Protein AF-A0A6S6UC54-F1 (afdb_monomer)

pLDDT: mean 81.59, std 13.74, range [45.34, 96.38]

Structure (mmCIF, N/CA/C/O backbone):
data_AF-A0A6S6UC54-F1
#
_entry.id   AF-A0A6S6UC54-F1
#
loop_
_atom_site.group_PDB
_atom_site.id
_atom_site.type_symbol
_atom_site.label_atom_id
_atom_site.label_alt_id
_atom_site.label_comp_id
_atom_site.label_asym_id
_atom_site.label_entity_id
_atom_site.label_seq_id
_atom_site.pdbx_PDB_ins_code
_atom_site.Cartn_x
_atom_site.Cartn_y
_atom_site.Cartn_z
_atom_site.occupancy
_atom_site.B_iso_or_equiv
_atom_site.auth_seq_id
_atom_site.auth_comp_id
_atom_site.auth_asym_id
_atom_site.auth_atom_id
_atom_site.pdbx_PDB_model_num
ATOM 1 N N . MET A 1 1 ? 19.962 -3.845 -5.344 1.00 60.97 1 MET A N 1
ATOM 2 C CA . MET A 1 1 ? 18.840 -3.035 -4.816 1.00 60.97 1 MET A CA 1
ATOM 3 C C . MET A 1 1 ? 17.577 -3.514 -5.514 1.00 60.97 1 MET A C 1
ATOM 5 O O . MET A 1 1 ? 17.609 -3.578 -6.736 1.00 60.97 1 MET A O 1
ATOM 9 N N . PHE A 1 2 ? 16.533 -3.918 -4.784 1.00 71.69 2 PHE A N 1
ATOM 10 C CA . PHE A 1 2 ? 15.288 -4.397 -5.401 1.00 71.69 2 PHE A CA 1
ATOM 11 C C . PHE A 1 2 ? 14.537 -3.231 -6.054 1.00 71.69 2 PHE A C 1
ATOM 13 O O . PHE A 1 2 ? 14.415 -2.167 -5.445 1.00 71.69 2 PHE A O 1
ATOM 20 N N . LYS A 1 3 ? 14.058 -3.427 -7.284 1.00 84.62 3 LYS A N 1
ATOM 21 C CA . LYS A 1 3 ? 13.116 -2.519 -7.950 1.00 84.62 3 LYS A CA 1
ATOM 22 C C . LYS A 1 3 ? 11.712 -3.076 -7.737 1.00 84.62 3 LYS A C 1
ATOM 24 O O . LYS A 1 3 ? 11.548 -4.287 -7.773 1.00 84.62 3 LYS A O 1
ATOM 29 N N . ILE A 1 4 ? 10.729 -2.218 -7.494 1.00 89.88 4 ILE A N 1
ATOM 30 C CA . ILE A 1 4 ? 9.320 -2.619 -7.432 1.00 89.88 4 ILE A CA 1
ATOM 31 C C . ILE A 1 4 ? 8.643 -2.059 -8.676 1.00 89.88 4 ILE A C 1
ATOM 33 O O . ILE A 1 4 ? 8.729 -0.857 -8.916 1.00 89.88 4 ILE A O 1
ATOM 37 N N . SER A 1 5 ? 8.004 -2.918 -9.468 1.00 92.88 5 SER A N 1
ATOM 38 C CA . SER A 1 5 ? 7.233 -2.517 -10.654 1.00 92.88 5 SER A CA 1
ATOM 39 C C . SER A 1 5 ? 5.785 -2.207 -10.297 1.00 92.88 5 SER A C 1
ATOM 41 O O . SER A 1 5 ? 5.209 -1.262 -10.828 1.00 92.88 5 SER A O 1
ATOM 43 N N . ARG A 1 6 ? 5.198 -2.968 -9.369 1.00 94.12 6 ARG A N 1
ATOM 44 C CA . ARG A 1 6 ? 3.796 -2.823 -8.960 1.00 94.12 6 ARG A CA 1
ATOM 45 C C . ARG A 1 6 ? 3.629 -3.014 -7.464 1.00 94.12 6 ARG A C 1
ATOM 47 O O . ARG A 1 6 ? 4.342 -3.808 -6.855 1.00 94.12 6 ARG A O 1
ATOM 54 N N . PHE A 1 7 ? 2.680 -2.298 -6.880 1.00 95.25 7 PHE A N 1
ATOM 55 C CA . PHE A 1 7 ? 2.273 -2.455 -5.488 1.00 95.25 7 PHE A CA 1
ATOM 56 C C . PHE A 1 7 ? 0.762 -2.613 -5.408 1.00 95.25 7 PHE A C 1
ATOM 58 O O . PHE A 1 7 ? 0.029 -1.832 -6.012 1.00 95.25 7 PHE A O 1
ATOM 65 N N . PHE A 1 8 ? 0.321 -3.598 -4.635 1.00 96.38 8 PHE A N 1
ATOM 66 C CA . PHE A 1 8 ? -1.084 -3.905 -4.415 1.00 96.38 8 PHE A CA 1
ATOM 67 C C . PHE A 1 8 ? -1.390 -3.938 -2.919 1.00 96.38 8 PHE A C 1
ATOM 69 O O . PHE A 1 8 ? -0.618 -4.482 -2.120 1.00 96.38 8 PHE A O 1
ATOM 76 N N . LEU A 1 9 ? -2.526 -3.355 -2.552 1.00 95.19 9 LEU A N 1
ATOM 77 C CA . LEU A 1 9 ? -2.992 -3.232 -1.183 1.00 95.19 9 LEU A CA 1
ATOM 78 C C . LEU A 1 9 ? -4.492 -3.498 -1.102 1.00 95.19 9 LEU A C 1
ATOM 80 O O . LEU A 1 9 ? -5.286 -2.797 -1.728 1.00 95.19 9 LEU A O 1
ATOM 84 N N . ASP A 1 10 ? -4.869 -4.444 -0.251 1.00 95.44 10 ASP A N 1
ATOM 85 C CA . ASP A 1 10 ? -6.262 -4.762 0.031 1.00 95.44 10 ASP A CA 1
ATOM 86 C C . ASP A 1 10 ? -6.515 -4.945 1.528 1.00 95.44 10 ASP A C 1
ATOM 88 O O . ASP A 1 10 ? -5.703 -5.536 2.246 1.00 95.44 10 ASP A O 1
ATOM 92 N N . GLY A 1 11 ? -7.648 -4.427 2.005 1.00 93.81 11 GLY A N 1
ATOM 93 C CA . GLY A 1 11 ? -8.089 -4.588 3.388 1.00 93.81 11 GLY A CA 1
ATOM 94 C C . GLY A 1 11 ? -7.247 -3.842 4.432 1.00 93.81 11 GLY A C 1
ATOM 95 O O . GLY A 1 11 ? -7.154 -4.299 5.572 1.00 93.81 11 GLY A O 1
ATOM 96 N N . PHE A 1 12 ? -6.622 -2.708 4.086 1.00 91.81 12 PHE A N 1
ATOM 97 C CA . PHE A 1 12 ? -5.736 -1.968 4.997 1.00 91.81 12 PHE A CA 1
ATOM 98 C C . PHE A 1 12 ? -6.146 -0.506 5.158 1.00 91.81 12 PHE A C 1
ATOM 100 O O . PHE A 1 12 ? -6.242 0.249 4.195 1.00 91.81 12 PHE A O 1
ATOM 107 N N . GLY A 1 13 ? -6.281 -0.046 6.395 1.00 89.88 13 GLY A N 1
ATOM 108 C CA . GLY A 1 13 ? -6.376 1.366 6.714 1.00 89.88 13 GLY A CA 1
ATOM 109 C C . GLY A 1 13 ? -7.226 1.673 7.936 1.00 89.88 13 GLY A C 1
ATOM 110 O O . GLY A 1 13 ? -7.517 0.825 8.769 1.00 89.88 13 GLY A O 1
ATOM 111 N N . THR A 1 14 ? -7.639 2.931 8.041 1.00 85.44 14 THR A N 1
ATOM 112 C CA . THR A 1 14 ? -8.570 3.384 9.090 1.00 85.44 14 THR A CA 1
ATOM 113 C C . THR A 1 14 ? -9.915 3.732 8.480 1.00 85.44 14 THR A C 1
ATOM 115 O O . THR A 1 14 ? -10.025 3.892 7.269 1.00 85.44 14 THR A O 1
ATOM 118 N N . ARG A 1 15 ? -10.934 3.965 9.314 1.00 80.88 15 ARG A N 1
ATOM 119 C CA . ARG A 1 15 ? -12.278 4.358 8.854 1.00 80.88 15 ARG A CA 1
ATOM 120 C C . ARG A 1 15 ? -12.291 5.550 7.882 1.00 80.88 15 ARG A C 1
ATOM 122 O O . ARG A 1 15 ? -13.173 5.618 7.038 1.00 80.88 15 ARG A O 1
ATOM 129 N N . SER A 1 16 ? -11.357 6.493 8.006 1.00 80.44 16 SER A N 1
ATOM 130 C CA . SER A 1 16 ? -11.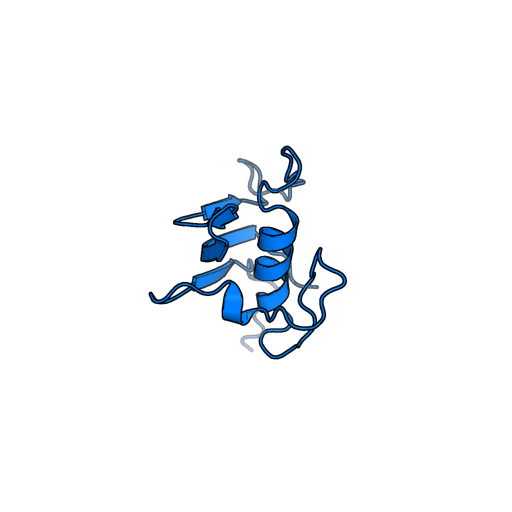278 7.686 7.146 1.00 80.44 16 SER A CA 1
ATOM 131 C C . SER A 1 16 ? -10.317 7.545 5.961 1.00 80.44 16 SER A C 1
ATOM 133 O O . SER A 1 16 ? -10.205 8.465 5.160 1.00 80.44 16 SER A O 1
ATOM 135 N N . ALA A 1 17 ? -9.581 6.439 5.887 1.00 86.81 17 ALA A N 1
ATOM 136 C CA . ALA A 1 17 ? -8.514 6.205 4.924 1.00 86.81 17 ALA A CA 1
ATOM 137 C C . ALA A 1 17 ? -8.300 4.694 4.786 1.00 86.81 17 ALA A C 1
ATOM 139 O O . ALA A 1 17 ? -7.324 4.156 5.316 1.00 86.81 17 ALA A O 1
ATOM 140 N N . PHE A 1 18 ? -9.275 4.025 4.174 1.00 90.94 18 PHE A N 1
ATOM 141 C CA . PHE A 1 18 ? -9.292 2.580 3.984 1.00 90.94 18 PHE A CA 1
ATOM 142 C C . PHE A 1 18 ? -8.992 2.253 2.522 1.00 90.94 18 PHE A C 1
ATOM 144 O O . PHE A 1 18 ? -9.625 2.815 1.630 1.00 90.94 18 PHE A O 1
ATOM 151 N N . TYR A 1 19 ? -8.021 1.374 2.297 1.00 92.88 19 TYR A N 1
ATOM 152 C CA . TYR A 1 19 ? -7.625 0.899 0.979 1.00 92.88 19 TYR A CA 1
ATOM 153 C C . TYR A 1 19 ? -8.235 -0.480 0.740 1.00 92.88 19 TYR A C 1
ATOM 155 O O . TYR A 1 19 ? -8.003 -1.409 1.515 1.00 92.88 19 TYR A O 1
ATOM 163 N N . GLN A 1 20 ? -9.008 -0.577 -0.336 1.00 93.62 20 GLN A N 1
ATOM 164 C CA . GLN A 1 20 ? -9.614 -1.797 -0.851 1.00 93.62 20 GLN A CA 1
ATOM 165 C C . GLN A 1 20 ? -9.289 -1.854 -2.341 1.00 93.62 20 GLN A C 1
ATOM 167 O O . GLN A 1 20 ? -9.494 -0.846 -3.019 1.00 93.62 20 GLN A O 1
ATOM 172 N N . ASP A 1 21 ? -8.788 -2.994 -2.814 1.00 94.81 21 ASP A N 1
ATOM 173 C CA . ASP A 1 21 ? -8.435 -3.233 -4.219 1.00 94.81 21 ASP A CA 1
ATOM 174 C C . ASP A 1 21 ? -7.612 -2.083 -4.835 1.00 94.81 21 ASP A C 1
ATOM 176 O O . ASP A 1 21 ? -7.963 -1.484 -5.853 1.00 94.81 21 ASP A O 1
ATOM 180 N N . PHE A 1 22 ? -6.545 -1.681 -4.136 1.00 94.19 22 PHE A N 1
ATOM 181 C CA . PHE A 1 22 ? -5.743 -0.521 -4.506 1.00 94.19 22 PHE A CA 1
ATOM 182 C C . PHE A 1 22 ? -4.420 -0.943 -5.144 1.00 94.19 22 PHE A C 1
ATOM 184 O O . PHE A 1 22 ? -3.572 -1.554 -4.492 1.00 94.19 22 PHE A O 1
ATOM 191 N N . GLU A 1 23 ? -4.207 -0.541 -6.397 1.00 94.69 23 GLU A N 1
ATOM 192 C CA . GLU A 1 23 ? -2.999 -0.845 -7.166 1.00 94.69 23 GLU A CA 1
ATOM 193 C C . GLU A 1 23 ? -2.269 0.433 -7.607 1.00 94.69 23 GLU A C 1
ATOM 195 O O . GLU A 1 23 ? -2.877 1.405 -8.060 1.00 94.69 23 GLU A O 1
ATOM 200 N N . ILE A 1 24 ? -0.937 0.420 -7.506 1.00 93.50 24 ILE A N 1
ATOM 201 C CA . ILE A 1 24 ? -0.056 1.409 -8.131 1.00 93.50 24 ILE A CA 1
ATOM 202 C C . ILE A 1 24 ? 0.923 0.686 -9.047 1.00 93.50 24 ILE A C 1
ATOM 204 O O . ILE A 1 24 ? 1.661 -0.201 -8.617 1.00 93.50 24 ILE A O 1
ATOM 208 N N . ASN A 1 25 ? 0.984 1.148 -10.292 1.00 92.56 25 ASN A N 1
ATOM 209 C CA . ASN A 1 25 ? 2.013 0.759 -11.242 1.00 92.56 25 ASN A CA 1
ATOM 210 C C . ASN A 1 25 ? 3.123 1.823 -11.267 1.00 92.56 25 ASN A C 1
ATOM 212 O O . ASN A 1 25 ? 2.852 2.999 -11.525 1.00 92.56 25 ASN A O 1
ATOM 216 N N . PHE A 1 26 ? 4.358 1.409 -10.986 1.00 92.81 26 PHE A N 1
ATOM 217 C CA . PHE A 1 26 ? 5.565 2.243 -11.006 1.00 92.81 26 PHE A CA 1
ATOM 218 C C . PHE A 1 26 ? 6.286 2.214 -12.355 1.00 92.81 26 PHE A C 1
ATOM 220 O O . PHE A 1 26 ? 7.380 2.765 -12.480 1.00 92.81 26 PHE A O 1
ATOM 227 N N . LEU A 1 27 ? 5.679 1.591 -13.363 1.00 91.19 27 LEU A N 1
ATOM 228 C CA . LEU A 1 27 ? 6.139 1.617 -14.740 1.00 91.19 27 LEU A CA 1
ATOM 229 C C . LEU A 1 27 ? 5.226 2.497 -15.605 1.00 91.19 27 LEU A C 1
ATOM 231 O O . LEU A 1 27 ? 4.026 2.645 -15.334 1.00 91.19 27 LEU A O 1
ATOM 235 N N . ASP A 1 28 ? 5.803 3.135 -16.618 1.00 90.62 28 ASP A N 1
ATOM 236 C CA . ASP A 1 28 ? 5.056 3.745 -17.719 1.00 90.62 28 ASP A CA 1
ATOM 237 C C . ASP A 1 28 ? 4.607 2.687 -18.745 1.00 90.62 28 ASP A C 1
ATOM 239 O O . ASP A 1 28 ? 4.875 1.491 -18.593 1.00 90.62 28 ASP A O 1
ATOM 243 N N . ASP A 1 29 ? 3.908 3.121 -19.794 1.00 89.50 29 ASP A N 1
ATOM 244 C CA . ASP A 1 29 ? 3.395 2.224 -20.838 1.00 89.50 29 ASP A CA 1
ATOM 245 C C . ASP A 1 29 ? 4.523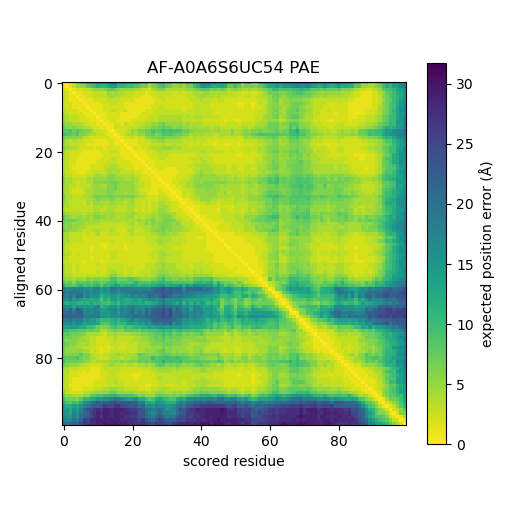 1.523 -21.626 1.00 89.50 29 ASP A C 1
ATOM 247 O O . ASP A 1 29 ? 4.309 0.471 -22.225 1.00 89.50 29 ASP A O 1
ATOM 251 N N . GLU A 1 30 ? 5.745 2.065 -21.575 1.00 92.38 30 GLU A N 1
ATOM 252 C CA . GLU A 1 30 ? 6.960 1.520 -22.192 1.00 92.38 30 GLU A CA 1
ATOM 253 C C . GLU A 1 30 ? 7.785 0.653 -21.218 1.00 92.38 30 GLU A C 1
ATOM 255 O O . GLU A 1 30 ? 8.930 0.309 -21.512 1.00 92.38 30 GLU A O 1
ATOM 260 N N . GLN A 1 31 ? 7.227 0.281 -20.058 1.00 87.12 31 GLN A N 1
ATOM 261 C CA . GLN A 1 31 ? 7.891 -0.511 -19.011 1.00 87.12 31 GLN A CA 1
ATOM 262 C C . GLN A 1 31 ? 9.113 0.173 -18.368 1.00 87.12 31 GLN A C 1
ATOM 264 O O . GLN A 1 31 ? 9.972 -0.485 -17.774 1.00 87.12 31 GLN A O 1
ATOM 269 N N . ARG A 1 32 ? 9.205 1.504 -18.436 1.00 88.81 32 ARG A N 1
ATOM 270 C CA . ARG A 1 32 ? 10.261 2.279 -17.770 1.00 88.81 32 ARG A CA 1
ATOM 271 C C . ARG A 1 32 ? 9.802 2.728 -16.394 1.00 88.81 32 ARG A C 1
ATOM 273 O O . ARG A 1 32 ? 8.634 3.047 -16.194 1.00 88.81 32 ARG A O 1
ATOM 280 N N . ALA A 1 33 ? 10.735 2.803 -15.448 1.00 89.69 33 ALA A N 1
ATOM 281 C CA . ALA A 1 33 ? 10.449 3.332 -14.119 1.00 89.69 33 ALA A CA 1
ATOM 282 C C . ALA A 1 33 ? 9.924 4.773 -14.210 1.00 89.69 33 ALA A C 1
ATOM 284 O O . ALA A 1 33 ? 10.537 5.613 -14.871 1.00 89.69 33 ALA A O 1
ATOM 285 N N . LYS A 1 34 ? 8.822 5.055 -13.514 1.00 91.12 34 LYS A N 1
ATOM 286 C CA . LYS A 1 34 ? 8.243 6.395 -13.395 1.00 91.12 34 LYS A CA 1
ATOM 287 C C . LYS A 1 34 ? 8.072 6.789 -11.934 1.00 91.12 34 LYS A C 1
ATOM 289 O O . LYS A 1 34 ? 7.862 5.944 -11.063 1.00 91.12 34 LYS A O 1
ATOM 294 N N . ASP A 1 35 ? 8.091 8.091 -11.68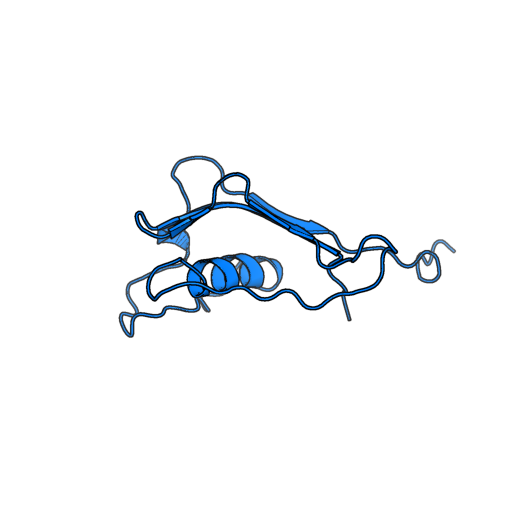7 1.00 88.56 35 ASP A N 1
ATOM 295 C CA . ASP A 1 35 ? 7.748 8.629 -10.377 1.00 88.56 35 ASP A CA 1
ATOM 296 C C . ASP A 1 35 ? 6.253 8.429 -10.093 1.00 88.56 35 ASP A C 1
ATOM 298 O O . ASP A 1 35 ? 5.394 8.677 -10.942 1.00 88.56 35 ASP A O 1
ATOM 302 N N . ALA A 1 36 ? 5.934 8.009 -8.869 1.00 87.25 36 ALA A N 1
ATOM 303 C CA . ALA A 1 36 ? 4.566 7.935 -8.373 1.00 87.25 36 ALA A CA 1
ATOM 304 C C . ALA A 1 36 ? 4.346 9.006 -7.303 1.00 87.25 36 ALA A C 1
ATOM 306 O O . ALA A 1 36 ? 5.035 9.040 -6.281 1.00 87.25 36 ALA A O 1
ATOM 307 N N . VAL A 1 37 ? 3.356 9.871 -7.523 1.00 88.38 37 VAL A N 1
ATOM 308 C CA . VAL A 1 37 ? 3.001 10.942 -6.588 1.00 88.38 37 VAL A CA 1
ATOM 309 C C . VAL A 1 37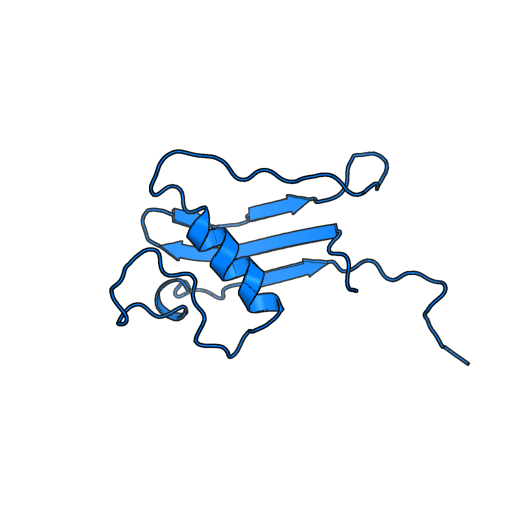 ? 1.686 10.606 -5.904 1.00 88.38 37 VAL A C 1
ATOM 311 O O . VAL A 1 37 ? 0.644 10.496 -6.545 1.00 88.38 37 VAL A O 1
ATOM 314 N N . ILE A 1 38 ? 1.723 10.505 -4.577 1.00 86.50 38 ILE A N 1
ATOM 315 C CA . ILE A 1 38 ? 0.533 10.285 -3.753 1.00 86.50 38 ILE A CA 1
ATOM 316 C C . ILE A 1 38 ? 0.147 11.619 -3.120 1.00 86.50 38 ILE A C 1
ATO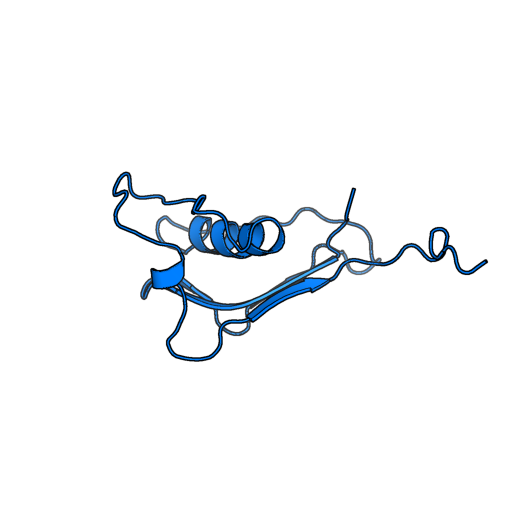M 318 O O . ILE A 1 38 ? 0.809 12.104 -2.200 1.00 86.50 38 ILE A O 1
ATOM 322 N N . TYR A 1 39 ? -0.939 12.214 -3.605 1.00 88.75 39 TYR A N 1
ATOM 323 C CA . TYR A 1 39 ? -1.410 13.529 -3.176 1.00 88.75 39 TYR A CA 1
ATOM 324 C C . TYR A 1 39 ? -2.868 13.487 -2.707 1.00 88.75 39 TYR A C 1
ATOM 326 O O . TYR A 1 39 ? -3.613 12.551 -2.974 1.00 88.75 39 TYR A O 1
ATOM 334 N N . GLY A 1 40 ? -3.265 14.502 -1.941 1.00 87.38 40 GLY A N 1
ATOM 335 C CA . GLY A 1 40 ? -4.607 14.620 -1.373 1.00 87.38 40 GLY A CA 1
ATOM 336 C C . GLY A 1 40 ? -4.612 15.495 -0.122 1.00 87.38 40 GLY A C 1
ATOM 337 O O . GLY A 1 40 ? -3.554 15.766 0.456 1.00 87.38 40 GLY A O 1
ATOM 338 N N . ILE A 1 41 ? -5.792 15.913 0.338 1.00 88.25 41 ILE A N 1
ATOM 339 C CA . ILE A 1 41 ? -5.950 16.729 1.557 1.00 88.25 41 ILE A CA 1
ATOM 340 C C . ILE A 1 41 ? -5.489 15.980 2.820 1.00 88.25 41 ILE A C 1
ATOM 342 O O . ILE A 1 41 ? -5.227 14.777 2.786 1.00 88.25 41 ILE A O 1
ATOM 346 N N . SER A 1 42 ? -5.341 16.660 3.958 1.00 87.25 42 SER A N 1
ATOM 347 C CA . SER A 1 42 ? -5.009 15.976 5.221 1.00 87.25 42 SER A CA 1
ATOM 348 C C . SER A 1 42 ? -6.045 14.891 5.558 1.00 87.25 42 SER A C 1
ATOM 350 O O . SER A 1 42 ? -7.227 15.058 5.278 1.00 87.25 42 SER A O 1
ATOM 352 N N . GLY A 1 43 ? -5.601 13.761 6.116 1.00 84.50 43 GLY A N 1
ATOM 353 C CA . GLY A 1 43 ? -6.479 12.635 6.466 1.00 84.50 43 GLY A CA 1
ATOM 354 C C . GLY A 1 43 ? -6.801 11.645 5.337 1.00 84.50 43 GLY A C 1
ATOM 355 O O . GLY A 1 43 ? -7.298 10.569 5.635 1.00 84.50 43 GLY A O 1
ATOM 356 N N . THR A 1 44 ? -6.432 11.926 4.080 1.00 87.94 44 THR A N 1
ATOM 357 C CA . THR A 1 44 ? -6.671 11.039 2.906 1.00 87.94 44 THR A CA 1
ATOM 358 C C . THR A 1 44 ? -5.908 9.711 2.898 1.00 87.94 44 THR A C 1
ATOM 360 O O . THR A 1 44 ? -6.035 8.947 1.953 1.00 87.94 44 THR A O 1
ATOM 363 N N . GLY A 1 45 ? -5.086 9.425 3.911 1.00 89.06 45 GLY A N 1
ATOM 364 C CA . GLY A 1 45 ? -4.402 8.132 4.008 1.00 89.06 45 GLY A CA 1
ATOM 365 C C . GLY A 1 45 ? -3.002 8.052 3.411 1.00 89.06 45 GLY A C 1
ATOM 366 O O . GLY A 1 45 ? -2.397 6.997 3.495 1.00 89.06 45 GLY A O 1
ATOM 367 N N . LYS A 1 46 ? -2.408 9.140 2.906 1.00 90.75 46 LYS A N 1
ATOM 368 C CA . LYS A 1 46 ? -1.038 9.118 2.336 1.00 90.75 46 LYS A CA 1
ATOM 369 C C . LYS A 1 46 ? -0.005 8.414 3.233 1.00 90.75 46 LYS A C 1
ATOM 371 O O . LYS A 1 46 ? 0.763 7.572 2.786 1.00 90.75 46 LYS A O 1
ATOM 376 N N . THR A 1 47 ? -0.003 8.734 4.528 1.00 87.31 47 THR A N 1
ATOM 377 C CA . THR A 1 47 ? 0.897 8.096 5.504 1.00 87.31 47 THR A CA 1
ATOM 378 C C . THR A 1 47 ? 0.485 6.659 5.833 1.00 87.31 47 THR A C 1
ATOM 380 O O . THR A 1 47 ? 1.343 5.821 6.101 1.00 87.31 47 THR A O 1
ATOM 383 N N . THR A 1 48 ? -0.814 6.360 5.786 1.00 88.50 48 THR A N 1
ATOM 384 C CA . THR A 1 48 ? -1.350 5.000 5.917 1.00 88.50 48 THR A CA 1
ATOM 385 C C . THR A 1 48 ? -0.862 4.117 4.774 1.00 88.50 48 THR A C 1
ATOM 387 O O . THR A 1 48 ? -0.325 3.049 5.043 1.00 88.50 48 THR A O 1
ATOM 390 N N . PHE A 1 49 ? -0.933 4.603 3.532 1.00 90.50 49 PHE A N 1
ATOM 391 C CA . PHE A 1 49 ? -0.345 3.941 2.372 1.00 90.50 49 PHE A CA 1
ATOM 392 C C . PHE A 1 49 ? 1.147 3.670 2.582 1.00 90.50 49 PHE A C 1
ATOM 394 O O . PHE A 1 49 ? 1.584 2.532 2.458 1.00 90.50 49 PHE A O 1
ATOM 401 N N . LEU A 1 50 ? 1.933 4.690 2.956 1.00 89.19 50 LEU A N 1
ATOM 402 C CA . LEU A 1 50 ? 3.374 4.506 3.165 1.00 89.19 50 LEU A CA 1
ATOM 403 C C . LEU A 1 50 ? 3.654 3.480 4.267 1.00 89.19 50 LEU A C 1
ATOM 405 O O . LEU A 1 50 ? 4.574 2.679 4.145 1.00 89.19 50 LEU A O 1
ATOM 409 N N . SER A 1 51 ? 2.841 3.470 5.324 1.00 86.38 51 SER A N 1
ATOM 410 C CA . SER A 1 51 ? 2.958 2.472 6.386 1.00 86.38 51 SER A CA 1
ATOM 411 C C . SER A 1 51 ? 2.718 1.059 5.865 1.00 86.38 51 SER A C 1
ATOM 413 O O . SER A 1 51 ? 3.514 0.183 6.187 1.00 86.38 51 SER A O 1
ATOM 415 N N . ALA A 1 52 ? 1.686 0.852 5.036 1.00 89.50 52 ALA A N 1
ATOM 416 C CA . ALA A 1 52 ? 1.442 -0.424 4.365 1.00 89.50 52 ALA A CA 1
ATOM 417 C C . ALA A 1 52 ? 2.629 -0.816 3.480 1.00 89.50 52 ALA A C 1
ATOM 419 O O . ALA A 1 52 ? 3.174 -1.905 3.627 1.00 89.50 52 ALA A O 1
ATOM 420 N N . PHE A 1 53 ? 3.098 0.095 2.628 1.00 89.94 53 PHE A N 1
ATOM 421 C CA . PHE A 1 53 ? 4.226 -0.140 1.731 1.00 89.94 53 PHE A CA 1
ATOM 422 C C . PHE A 1 53 ? 5.491 -0.589 2.478 1.00 89.94 53 PHE A C 1
ATOM 424 O O . PHE A 1 53 ? 6.124 -1.574 2.105 1.00 89.94 53 PHE A O 1
ATOM 431 N N . PHE A 1 54 ? 5.839 0.069 3.588 1.00 85.44 54 PHE A N 1
ATOM 432 C CA . PHE A 1 54 ? 7.026 -0.300 4.364 1.00 85.44 54 PHE A CA 1
ATOM 433 C C . PHE A 1 54 ? 6.905 -1.635 5.113 1.00 85.44 54 PHE A C 1
ATOM 435 O O . PHE A 1 54 ? 7.937 -2.203 5.488 1.00 85.44 54 PHE A O 1
ATOM 442 N N . THR A 1 55 ? 5.694 -2.182 5.290 1.00 84.94 55 THR A N 1
ATOM 443 C CA . THR A 1 55 ? 5.534 -3.527 5.871 1.00 84.94 55 THR A CA 1
ATOM 444 C C . THR A 1 55 ? 6.188 -4.609 5.027 1.00 84.94 55 THR A C 1
ATOM 446 O O . THR A 1 55 ? 6.705 -5.565 5.597 1.00 84.94 55 THR A O 1
ATOM 449 N N . LEU A 1 56 ? 6.279 -4.422 3.706 1.00 86.44 56 LEU A N 1
ATOM 450 C CA . LEU A 1 56 ? 6.936 -5.365 2.799 1.00 86.44 56 LEU A CA 1
ATOM 451 C C . LEU A 1 56 ? 8.407 -5.607 3.166 1.00 86.44 56 LEU A C 1
ATOM 453 O O . LEU A 1 56 ? 8.916 -6.714 3.026 1.00 86.44 56 LEU A O 1
ATOM 457 N N . PHE A 1 57 ? 9.091 -4.582 3.679 1.00 82.94 57 PHE A N 1
ATOM 458 C CA . PHE A 1 57 ? 10.513 -4.651 4.037 1.00 82.94 57 PHE A CA 1
ATOM 459 C C . PHE A 1 57 ? 10.745 -4.894 5.531 1.00 82.94 57 PHE A C 1
ATOM 461 O O . PHE A 1 57 ? 11.866 -5.145 5.980 1.00 82.94 57 PHE A O 1
ATOM 468 N N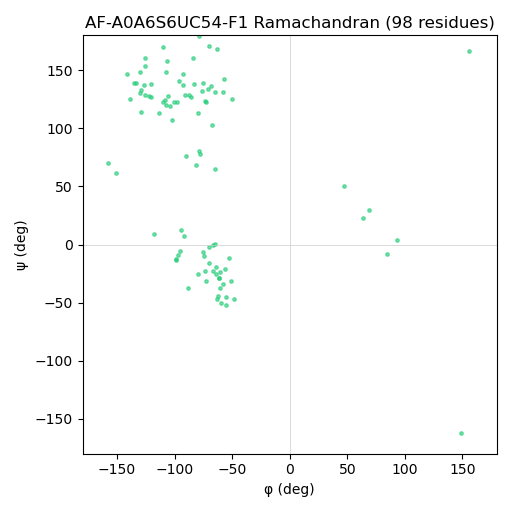 . SER A 1 58 ? 9.705 -4.734 6.344 1.00 78.75 58 SER A N 1
ATOM 469 C CA . SER A 1 58 ? 9.801 -4.833 7.796 1.00 78.75 58 SER A CA 1
ATOM 470 C C . SER A 1 58 ? 8.492 -5.315 8.418 1.00 78.75 58 SER A C 1
ATOM 472 O O . SER A 1 58 ? 7.916 -4.624 9.260 1.00 78.75 58 SER A O 1
ATOM 474 N N . PRO A 1 59 ? 8.047 -6.535 8.071 1.00 70.19 59 PRO A N 1
ATOM 475 C CA . PRO A 1 59 ? 6.727 -7.032 8.460 1.00 70.19 59 PRO A CA 1
ATOM 476 C C . PRO A 1 59 ? 6.583 -7.193 9.979 1.00 70.19 59 PRO A C 1
ATOM 478 O O . PRO A 1 59 ? 5.487 -7.111 10.521 1.00 70.19 59 PRO A O 1
ATOM 481 N N . LEU A 1 60 ? 7.706 -7.381 10.681 1.00 66.31 60 LEU A N 1
ATOM 482 C CA . LEU A 1 60 ? 7.759 -7.570 12.132 1.00 66.31 60 LEU A CA 1
ATOM 483 C C . LEU A 1 60 ? 8.072 -6.284 12.913 1.00 66.31 60 LEU A C 1
ATOM 485 O O . LEU A 1 60 ? 8.045 -6.296 14.147 1.00 66.31 60 LEU A O 1
ATOM 489 N N . LYS A 1 61 ? 8.437 -5.176 12.247 1.00 59.72 61 LYS A N 1
ATOM 490 C CA . LYS A 1 61 ? 8.887 -3.981 12.974 1.00 59.72 61 LYS A CA 1
ATOM 491 C C . LYS A 1 61 ? 7.710 -3.141 13.458 1.00 59.72 61 LYS A C 1
ATOM 493 O O . LYS A 1 61 ? 6.790 -2.809 12.726 1.00 59.72 61 LYS A O 1
ATOM 498 N N . LYS A 1 62 ? 7.857 -2.659 14.695 1.00 53.12 62 LYS A N 1
ATOM 499 C CA . LYS A 1 62 ? 7.025 -1.630 15.347 1.00 53.12 62 LYS A CA 1
ATOM 500 C C . LYS A 1 62 ? 7.115 -0.242 14.686 1.00 53.12 62 LYS A C 1
ATOM 502 O O . LYS A 1 62 ? 6.514 0.699 15.198 1.00 53.12 62 LYS A O 1
ATOM 507 N N . HIS A 1 63 ? 7.900 -0.076 13.616 1.00 53.16 63 HIS A N 1
ATOM 508 C CA . HIS A 1 63 ? 8.089 1.207 12.931 1.00 53.16 63 HIS A CA 1
ATOM 509 C C . HIS A 1 63 ? 6.923 1.468 11.986 1.00 53.16 63 HIS A C 1
ATOM 511 O O . HIS A 1 63 ? 7.034 1.433 10.767 1.00 53.16 63 HIS A O 1
ATOM 517 N N . PHE A 1 64 ? 5.780 1.705 12.607 1.00 66.06 64 PHE A N 1
ATOM 518 C CA . PHE A 1 64 ? 4.622 2.286 11.977 1.00 66.06 64 PHE A CA 1
ATOM 519 C C . PHE A 1 64 ? 4.877 3.791 11.813 1.00 66.06 64 PHE A C 1
ATOM 521 O O . PHE A 1 64 ? 5.305 4.454 12.765 1.00 66.06 64 PHE A O 1
ATOM 528 N N . ILE A 1 65 ? 4.627 4.345 10.623 1.00 66.25 65 ILE A N 1
ATOM 529 C CA . ILE A 1 65 ? 4.694 5.795 10.416 1.00 66.25 65 ILE A CA 1
ATOM 530 C C . ILE A 1 65 ? 3.404 6.382 10.998 1.00 66.25 65 ILE A C 1
ATOM 532 O O . ILE A 1 65 ? 2.447 6.686 10.294 1.00 66.25 65 ILE A O 1
ATOM 536 N N . SER A 1 66 ? 3.346 6.503 12.323 1.00 58.75 66 SER A N 1
ATOM 537 C CA . SER A 1 66 ? 2.211 7.138 12.986 1.00 58.75 66 SER A CA 1
ATOM 538 C C . SER A 1 66 ? 2.265 8.646 12.784 1.00 58.75 66 SER A C 1
ATOM 540 O O . SER A 1 66 ? 3.221 9.299 13.201 1.00 58.75 66 SER A O 1
ATOM 542 N N . GLN A 1 67 ? 1.202 9.224 12.217 1.00 55.00 67 GLN A N 1
ATOM 543 C CA . GLN A 1 67 ? 0.995 10.676 12.271 1.00 55.00 67 GLN A CA 1
ATOM 544 C C . GLN A 1 67 ? 0.724 11.171 13.698 1.00 55.00 67 GLN A C 1
ATOM 546 O O . GLN A 1 67 ? 0.923 12.347 14.002 1.00 55.00 67 GLN A O 1
ATOM 551 N N . LYS A 1 68 ? 0.251 10.294 14.590 1.00 55.47 68 LYS A N 1
ATOM 552 C CA . LYS A 1 68 ? -0.051 10.659 15.969 1.00 55.47 68 LYS A CA 1
ATOM 553 C C . LYS A 1 68 ? 1.189 10.417 16.824 1.00 55.47 68 LYS A C 1
ATOM 555 O O . LYS A 1 68 ? 1.703 9.305 16.883 1.00 55.47 68 LYS A O 1
ATOM 560 N N . ARG A 1 69 ? 1.597 11.438 17.590 1.00 53.62 69 ARG A N 1
ATOM 561 C CA . ARG A 1 69 ? 2.517 11.298 18.745 1.00 53.62 69 ARG A CA 1
ATOM 562 C C . ARG A 1 69 ? 2.062 10.232 19.753 1.00 53.62 69 ARG A C 1
ATOM 564 O O . ARG A 1 69 ? 2.816 9.874 20.655 1.00 53.62 69 ARG A O 1
ATOM 571 N N . ASP A 1 70 ? 0.831 9.764 19.607 1.00 63.22 70 ASP A N 1
ATOM 572 C CA . ASP A 1 70 ? 0.244 8.685 20.362 1.00 63.22 70 ASP A CA 1
ATOM 573 C C . ASP A 1 70 ? 0.914 7.342 20.030 1.00 63.22 70 ASP A C 1
ATOM 575 O O . ASP A 1 70 ? 0.675 6.727 18.991 1.00 63.22 70 ASP A O 1
ATOM 579 N N . LYS A 1 71 ? 1.778 6.899 20.947 1.00 65.75 71 LYS A N 1
ATOM 580 C CA . LYS A 1 71 ? 2.504 5.624 20.873 1.00 65.75 71 LYS A CA 1
ATOM 581 C C . LYS A 1 71 ? 1.598 4.403 21.078 1.00 65.75 71 LYS A C 1
ATOM 583 O O . LYS A 1 71 ? 2.101 3.282 21.049 1.00 65.75 71 LYS A O 1
ATOM 588 N N . THR A 1 72 ? 0.304 4.601 21.340 1.00 71.50 72 THR A N 1
ATOM 589 C CA . THR A 1 72 ? -0.646 3.502 21.556 1.00 71.50 72 THR A CA 1
ATOM 590 C C . THR A 1 72 ? -1.120 2.864 20.255 1.00 71.50 72 THR A C 1
ATOM 592 O O . THR A 1 72 ? -1.457 1.683 20.262 1.00 71.50 72 THR A O 1
ATOM 595 N N . VAL A 1 73 ? -1.087 3.612 19.147 1.00 73.88 73 VAL A N 1
ATOM 596 C CA . VAL A 1 73 ? -1.538 3.142 17.835 1.00 73.88 73 VAL A CA 1
ATOM 597 C C . VAL A 1 73 ? -0.535 2.141 17.264 1.00 73.88 73 VAL A C 1
ATOM 599 O O . VAL A 1 73 ? 0.644 2.452 17.076 1.00 73.88 73 VAL A O 1
ATOM 602 N N . LYS A 1 74 ? -1.014 0.936 16.964 1.00 77.38 74 LYS A N 1
ATOM 603 C CA . LYS A 1 74 ? -0.243 -0.150 16.359 1.00 77.38 74 LYS A CA 1
ATOM 604 C C . LYS A 1 74 ? -0.642 -0.322 14.903 1.00 77.38 74 LYS A C 1
ATOM 606 O O . LYS A 1 74 ? -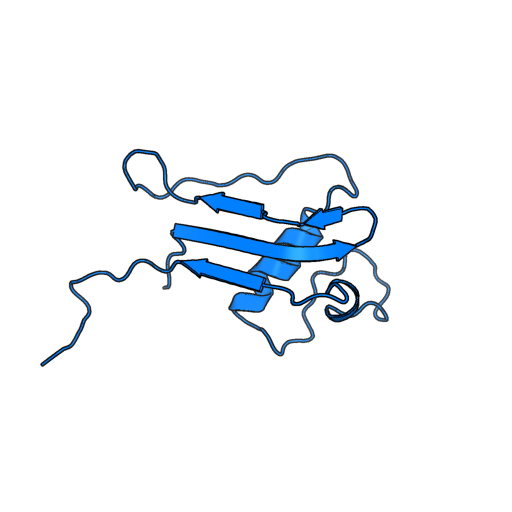1.753 -0.001 14.500 1.00 77.38 74 LYS A O 1
ATOM 611 N N . ILE A 1 75 ? 0.248 -0.917 14.115 1.00 78.94 75 ILE A N 1
ATOM 612 C CA . ILE A 1 75 ? -0.063 -1.252 12.722 1.00 78.94 75 ILE A CA 1
ATOM 613 C C . ILE A 1 75 ? -1.231 -2.239 12.603 1.00 78.94 75 ILE A C 1
ATOM 615 O O . ILE A 1 75 ? -1.995 -2.177 11.651 1.00 78.94 75 ILE A O 1
ATOM 619 N N . THR A 1 76 ? -1.419 -3.090 13.614 1.00 81.75 76 THR A N 1
ATOM 620 C CA . THR A 1 76 ? -2.550 -4.018 13.692 1.00 81.75 76 THR A CA 1
ATOM 621 C C . THR A 1 76 ? -3.901 -3.320 13.722 1.00 81.75 76 THR A C 1
ATOM 623 O O . THR A 1 76 ? -4.887 -3.918 13.316 1.00 81.75 76 THR A O 1
ATOM 626 N N . ASP A 1 77 ? -3.946 -2.058 14.151 1.00 82.38 77 ASP A N 1
ATOM 627 C CA . ASP A 1 77 ? -5.178 -1.266 14.196 1.00 82.38 77 ASP A CA 1
ATOM 628 C C . ASP A 1 77 ? -5.623 -0.811 12.793 1.00 82.38 77 ASP A C 1
ATOM 630 O O . ASP A 1 77 ? -6.720 -0.278 12.637 1.00 82.38 77 ASP A O 1
ATOM 634 N N . TYR A 1 78 ? -4.762 -1.000 11.786 1.00 85.56 78 TYR A N 1
ATOM 635 C CA . TYR A 1 78 ? -5.026 -0.697 10.381 1.00 85.56 78 TYR A CA 1
ATOM 636 C C . TYR A 1 78 ? -5.436 -1.939 9.587 1.00 85.56 78 TYR A C 1
ATOM 638 O O . TYR A 1 78 ? -5.899 -1.804 8.461 1.00 85.56 78 TYR A O 1
ATOM 646 N N . TYR A 1 79 ? -5.267 -3.145 10.129 1.00 85.38 79 TYR A N 1
ATOM 647 C CA . TYR A 1 79 ? -5.741 -4.347 9.451 1.00 85.38 79 TYR A CA 1
ATOM 648 C C . TYR A 1 79 ? -7.255 -4.457 9.576 1.00 85.38 79 TYR A C 1
ATOM 650 O O . TYR A 1 79 ? -7.833 -4.181 10.633 1.00 85.38 79 TYR A O 1
ATOM 658 N N . SER A 1 80 ? -7.907 -4.861 8.489 1.00 86.88 80 SER A N 1
ATOM 659 C CA . SER A 1 80 ? -9.326 -5.185 8.543 1.00 86.88 80 SER A CA 1
ATOM 660 C C . SER A 1 80 ? -9.568 -6.486 9.326 1.00 86.88 80 SER A C 1
ATOM 662 O O . SER A 1 80 ? -8.638 -7.206 9.689 1.00 86.88 80 SER A O 1
ATOM 664 N N . LYS A 1 81 ? -10.841 -6.788 9.608 1.00 85.81 81 LYS A N 1
ATOM 665 C CA . LYS A 1 81 ? -11.229 -8.096 10.166 1.00 85.81 81 LYS A CA 1
ATOM 666 C C . LYS A 1 81 ? -11.156 -9.219 9.127 1.00 85.81 81 LYS A C 1
ATOM 668 O O . LYS A 1 81 ? -11.046 -10.378 9.513 1.00 85.81 81 LYS A O 1
ATOM 673 N N . GLU A 1 82 ? -11.226 -8.861 7.850 1.00 87.62 82 GLU A N 1
ATOM 674 C CA . GLU A 1 82 ? -11.004 -9.750 6.716 1.00 87.62 82 GLU A CA 1
ATOM 675 C C . GLU A 1 82 ? -9.499 -9.849 6.408 1.00 87.62 82 GLU A C 1
ATOM 677 O O . GLU A 1 82 ? -8.722 -8.972 6.821 1.00 87.62 82 GLU A O 1
ATOM 682 N N . PRO A 1 83 ? -9.054 -10.893 5.683 1.00 88.25 83 PRO A N 1
ATOM 683 C CA . PRO A 1 83 ? -7.664 -11.018 5.265 1.00 88.25 83 PRO A CA 1
ATOM 684 C C . PRO A 1 83 ? -7.151 -9.736 4.599 1.00 88.25 83 PRO A C 1
ATOM 686 O O . PRO A 1 83 ? -7.739 -9.235 3.649 1.00 88.25 83 PRO A O 1
ATOM 689 N N . THR A 1 84 ? -6.046 -9.202 5.119 1.00 89.94 84 THR A N 1
ATOM 690 C CA . THR A 1 84 ? -5.334 -8.073 4.509 1.00 89.94 84 THR A CA 1
ATOM 691 C C . THR A 1 84 ? -4.247 -8.608 3.592 1.00 89.94 84 THR A C 1
ATOM 693 O O . THR A 1 84 ? -3.495 -9.506 3.979 1.00 89.94 84 THR A O 1
ATOM 696 N N . VAL A 1 85 ? -4.115 -8.009 2.413 1.00 92.12 85 VAL A N 1
ATOM 697 C CA . VAL A 1 85 ? -3.086 -8.356 1.437 1.00 92.12 85 VAL A CA 1
ATOM 698 C C . VAL A 1 85 ? -2.226 -7.129 1.145 1.00 92.12 85 VAL A C 1
ATOM 700 O O . VAL A 1 85 ? -2.731 -6.062 0.809 1.00 92.12 85 VAL A O 1
ATOM 703 N N . VAL A 1 86 ? -0.907 -7.287 1.274 1.00 92.56 86 VAL A N 1
ATOM 704 C CA . VAL A 1 86 ? 0.088 -6.282 0.879 1.00 92.56 86 VAL A CA 1
ATOM 705 C C . VAL A 1 86 ? 1.111 -6.982 -0.002 1.00 92.56 86 VAL A C 1
ATOM 707 O O . VAL A 1 86 ? 1.819 -7.872 0.469 1.00 92.56 86 VAL A O 1
ATOM 710 N N . LEU A 1 87 ? 1.174 -6.610 -1.277 1.00 94.94 87 LEU A N 1
ATOM 711 C CA . LEU A 1 87 ? 2.019 -7.272 -2.269 1.00 94.94 87 LEU A CA 1
ATOM 712 C C . LEU A 1 87 ? 2.843 -6.249 -3.042 1.00 94.94 87 LEU A C 1
ATOM 714 O O . LEU A 1 87 ? 2.404 -5.128 -3.299 1.00 94.94 87 LEU A O 1
ATOM 718 N N . ALA A 1 88 ? 4.036 -6.666 -3.450 1.00 94.69 88 ALA A N 1
ATOM 719 C CA . ALA A 1 88 ? 4.837 -5.952 -4.426 1.00 94.69 88 ALA A CA 1
ATOM 720 C C . ALA A 1 88 ? 5.370 -6.923 -5.469 1.00 94.69 88 ALA A C 1
ATOM 722 O O . ALA A 1 88 ? 5.832 -8.016 -5.140 1.00 94.69 88 ALA A O 1
ATOM 723 N N . GLU A 1 89 ? 5.336 -6.488 -6.719 1.00 93.94 89 GLU A N 1
ATOM 724 C CA . GLU A 1 89 ? 6.010 -7.168 -7.808 1.00 93.94 89 GLU A CA 1
ATOM 725 C C . GLU A 1 89 ? 7.445 -6.662 -7.917 1.00 93.94 89 GLU A C 1
ATOM 727 O O . GLU A 1 89 ? 7.695 -5.454 -7.976 1.00 93.94 89 GLU A O 1
ATOM 732 N N . ILE A 1 90 ? 8.384 -7.604 -7.953 1.00 90.38 90 ILE A N 1
ATOM 733 C CA . ILE A 1 90 ? 9.802 -7.348 -8.174 1.00 90.38 90 ILE A CA 1
ATOM 734 C C . ILE A 1 90 ? 10.150 -7.974 -9.528 1.00 90.38 90 ILE A C 1
ATOM 736 O O . ILE A 1 90 ? 10.105 -9.202 -9.632 1.00 90.38 90 ILE A O 1
ATOM 740 N N . PRO A 1 91 ? 10.488 -7.181 -10.562 1.00 84.94 91 PRO A N 1
ATOM 741 C CA . PRO A 1 91 ? 10.948 -7.734 -11.822 1.00 84.94 91 PRO A CA 1
ATOM 742 C C . PRO A 1 91 ? 12.281 -8.450 -11.594 1.00 84.94 91 PRO A C 1
ATOM 744 O O . PRO A 1 91 ? 13.195 -7.915 -10.958 1.00 84.94 91 PRO A O 1
ATOM 747 N N . ILE 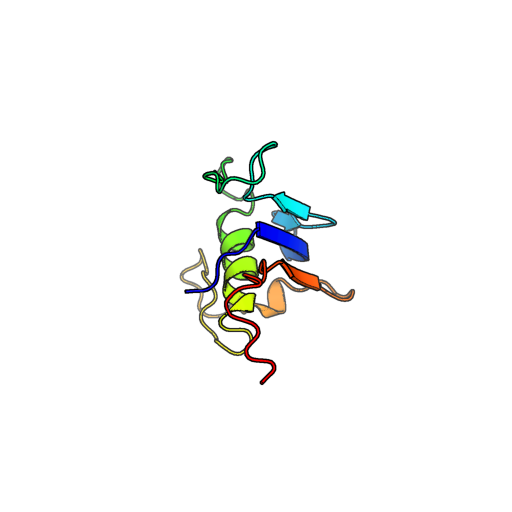A 1 92 ? 12.372 -9.673 -12.103 1.00 80.38 92 ILE A N 1
ATOM 748 C CA . ILE A 1 92 ? 13.607 -10.446 -12.116 1.00 80.38 92 ILE A CA 1
ATOM 749 C C . ILE A 1 92 ? 14.378 -10.025 -13.365 1.00 80.38 92 ILE A C 1
ATOM 751 O O . ILE A 1 92 ? 13.830 -10.016 -14.462 1.00 80.38 92 ILE A O 1
ATOM 755 N N . ASP A 1 93 ? 15.637 -9.635 -13.186 1.00 71.25 93 ASP A N 1
ATOM 756 C CA . ASP A 1 93 ? 16.552 -9.420 -14.304 1.00 71.25 93 ASP A CA 1
ATOM 757 C C . ASP A 1 93 ? 17.059 -10.804 -14.735 1.00 71.25 93 ASP A C 1
ATOM 759 O O . ASP A 1 93 ? 17.754 -11.463 -13.955 1.00 71.25 93 ASP A O 1
ATOM 763 N N . ASP A 1 94 ? 16.707 -11.263 -15.939 1.00 63.66 94 ASP A N 1
ATOM 764 C CA . ASP A 1 94 ? 17.048 -12.614 -16.429 1.00 63.66 94 ASP A CA 1
ATOM 765 C C . ASP A 1 94 ? 18.565 -12.894 -16.405 1.00 63.66 94 ASP A C 1
ATOM 767 O O . ASP A 1 94 ? 18.995 -14.039 -16.306 1.00 63.66 94 ASP A O 1
ATOM 771 N N . ASN A 1 95 ? 19.395 -11.846 -16.392 1.00 56.41 95 ASN A N 1
ATOM 772 C CA . ASN A 1 95 ? 20.856 -11.945 -16.316 1.00 56.41 95 ASN A CA 1
ATOM 773 C C . ASN A 1 95 ? 21.416 -12.300 -14.919 1.00 56.41 95 ASN A C 1
ATOM 775 O O . ASN A 1 95 ? 22.623 -12.476 -14.787 1.00 56.41 95 ASN A O 1
ATOM 779 N N . ASN A 1 96 ? 20.584 -12.368 -13.872 1.00 50.84 96 ASN A N 1
ATOM 780 C CA . ASN A 1 96 ? 20.994 -12.696 -12.492 1.00 50.84 96 ASN A CA 1
ATOM 781 C C . ASN A 1 96 ? 20.355 -13.986 -11.952 1.00 50.84 96 ASN A C 1
ATOM 783 O O . ASN A 1 96 ? 20.476 -14.294 -10.763 1.00 50.84 96 ASN A O 1
ATOM 787 N N . LEU A 1 97 ? 19.677 -14.751 -12.806 1.00 52.12 97 LEU A N 1
ATOM 788 C CA . LEU A 1 97 ? 19.205 -16.086 -12.473 1.00 52.12 97 LEU A CA 1
ATOM 789 C C . LEU A 1 97 ? 20.385 -17.052 -12.586 1.00 52.12 97 LEU A C 1
ATOM 791 O O . LEU A 1 97 ? 20.559 -17.708 -13.606 1.00 52.12 97 LEU A O 1
ATOM 795 N N . GLY A 1 98 ? 21.227 -17.089 -11.550 1.00 45.34 98 GLY A N 1
ATOM 796 C CA . GLY A 1 98 ? 22.332 -18.040 -11.402 1.00 45.34 98 GLY A CA 1
ATOM 797 C C . GLY A 1 98 ? 21.847 -19.486 -11.270 1.00 45.34 98 GLY A C 1
ATOM 798 O O . GLY A 1 98 ? 22.005 -20.097 -10.217 1.00 45.34 98 GLY A O 1
ATOM 799 N N . PHE A 1 99 ? 21.229 -20.009 -12.325 1.00 46.41 99 PHE A N 1
ATOM 800 C CA . PHE A 1 99 ? 21.083 -21.432 -12.579 1.00 46.41 99 PHE A CA 1
ATOM 801 C C . PHE A 1 99 ? 22.302 -21.883 -13.395 1.00 46.41 99 PHE A C 1
ATOM 803 O O . PHE A 1 99 ? 22.203 -22.054 -14.608 1.00 46.41 99 PHE A O 1
ATOM 810 N N . ASP A 1 100 ? 23.440 -22.023 -12.712 1.00 47.06 100 ASP A N 1
ATOM 811 C CA . ASP A 1 100 ? 24.492 -22.976 -13.095 1.00 47.06 100 ASP A CA 1
ATOM 812 C C . ASP A 1 100 ? 24.289 -24.269 -12.289 1.00 47.06 100 ASP A C 1
ATOM 814 O O . ASP A 1 100 ? 24.018 -24.165 -11.065 1.00 47.06 100 ASP A O 1
#

Mean predicted aligned error: 7.22 Å

Radius of gyration: 15.58 Å; Cα contacts (8 Å, |Δi|>4): 132; 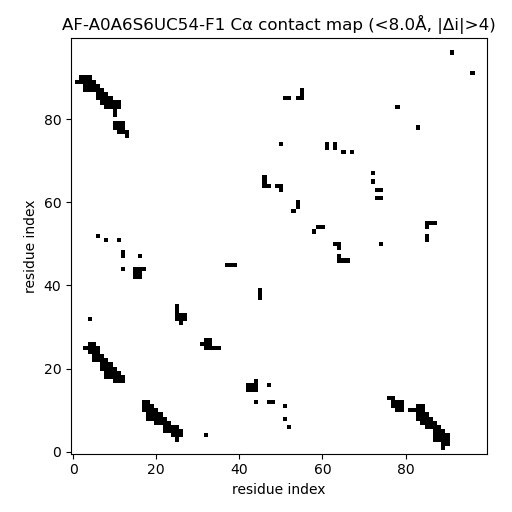chains: 1; bounding box: 37×40×44 Å

Sequence (100 aa):
MFKISRFFLDGFGTRSAFYQDFEINFLDDEQRAKDAVIYGISGTGKTTFLSAFFTLFSPLKKHFISQKRDKTVKITDYYSKEPTVVLAEIPIDDNNLGFD

Solvent-accessible surface area (backbone atoms only — not comparable to full-atom values): 6417 Å² total; per-residue (Å²): 133,91,57,66,44,33,40,40,35,26,35,40,32,44,101,76,29,64,38,62,85,38,75,47,70,31,42,48,98,84,72,42,85,47,91,80,85,85,81,75,67,91,70,62,28,65,53,53,51,51,36,57,61,51,33,80,84,37,76,84,55,88,80,55,64,64,91,54,93,58,83,82,73,52,68,73,71,24,49,46,96,56,87,59,47,78,48,68,42,62,78,79,60,80,92,70,67,82,81,124

Organism: NCBI:txid269237

Secondary structure (DSSP, 8-state):
----SEEEEESEEETTEEESSEEEE-B-TTS-B-------STTSSHHHHHHHHHHTT-TT------SSS-TT--GGGGB-SSPPEEEEE----GGG----

Foldseek 3Di:
DWDFQKKFKAQFADPQAGDHGDMDGQADPVRDGDDDDDDDDPSNCPLSVVQLQCCVVPVPDQPRSDPDPPSPDGRVNGGHPDDIDIDTDTDDDPVPPPPD